Protein AF-A0A6J4XCS7-F1 (afdb_monomer)

Secondary structure (DSSP, 8-state):
-HHHHHHHTTEETTTTEEPPB-HHHHHHHHT--HHHHHHHHHHHHHTTSEEEETTEEEE-

Mean predicted aligned error: 5.71 Å

Structure (mmCIF, N/CA/C/O backbone):
data_AF-A0A6J4XCS7-F1
#
_entry.id   AF-A0A6J4XCS7-F1
#
loop_
_atom_site.group_PDB
_atom_site.id
_atom_site.type_symbol
_atom_site.label_atom_id
_atom_site.label_alt_id
_atom_site.label_comp_id
_atom_site.label_asym_id
_atom_site.label_entity_id
_atom_site.label_seq_id
_atom_site.pdbx_PDB_ins_code
_atom_site.Cartn_x
_atom_site.Cartn_y
_atom_site.Cartn_z
_atom_site.occupancy
_atom_site.B_iso_or_equiv
_atom_site.auth_seq_id
_atom_site.auth_comp_id
_atom_site.auth_asym_id
_atom_site.auth_atom_id
_atom_site.pdbx_PDB_model_num
ATOM 1 N N . MET A 1 1 ? -10.703 5.440 -3.848 1.00 53.78 1 MET A N 1
ATOM 2 C CA . MET A 1 1 ? -9.822 5.151 -5.003 1.00 53.78 1 MET A CA 1
ATOM 3 C C . MET A 1 1 ? -8.396 5.724 -4.922 1.00 53.78 1 MET A C 1
ATOM 5 O O . MET A 1 1 ? -7.606 5.397 -5.792 1.00 53.78 1 MET A O 1
ATOM 9 N N . LYS A 1 2 ? -7.996 6.508 -3.902 1.00 73.25 2 LYS A N 1
ATOM 10 C CA . LYS A 1 2 ? -6.659 7.146 -3.879 1.00 73.25 2 LYS A CA 1
ATOM 11 C C . LYS A 1 2 ? -5.477 6.177 -3.705 1.00 73.25 2 LYS A C 1
ATOM 13 O O . LYS A 1 2 ? -4.486 6.334 -4.399 1.00 73.25 2 LYS A O 1
ATOM 18 N N . ILE A 1 3 ? -5.602 5.164 -2.842 1.00 76.75 3 ILE A N 1
ATOM 19 C CA . ILE A 1 3 ? -4.488 4.259 -2.491 1.00 76.75 3 ILE A CA 1
ATOM 20 C C . ILE A 1 3 ? -4.025 3.400 -3.673 1.00 76.75 3 ILE A C 1
ATOM 22 O O . ILE A 1 3 ? -2.832 3.320 -3.927 1.00 76.75 3 ILE A O 1
ATOM 26 N N . LEU A 1 4 ? -4.952 2.790 -4.420 1.00 73.88 4 LEU A N 1
ATOM 27 C CA . LEU A 1 4 ? -4.586 1.907 -5.534 1.00 73.88 4 LEU A CA 1
ATOM 28 C C . LEU A 1 4 ? -3.913 2.686 -6.671 1.00 73.88 4 LEU A C 1
ATOM 30 O O . LEU A 1 4 ? -2.889 2.256 -7.178 1.00 73.88 4 LEU A O 1
ATOM 34 N N . ASN A 1 5 ? -4.455 3.856 -7.023 1.00 78.31 5 ASN A N 1
ATOM 35 C CA . ASN A 1 5 ? -3.857 4.725 -8.037 1.00 78.31 5 ASN A CA 1
ATOM 36 C C . ASN A 1 5 ? -2.489 5.243 -7.588 1.00 78.31 5 ASN A C 1
ATOM 38 O O . ASN A 1 5 ? -1.584 5.360 -8.403 1.00 78.31 5 ASN A O 1
ATOM 42 N N . HIS A 1 6 ? -2.337 5.536 -6.294 1.00 78.50 6 HIS A N 1
ATOM 43 C CA . HIS A 1 6 ? -1.064 5.963 -5.738 1.00 78.50 6 HIS A CA 1
ATOM 44 C C . HIS A 1 6 ? -0.017 4.845 -5.798 1.00 78.50 6 HIS A C 1
ATOM 46 O O . HIS A 1 6 ? 1.096 5.092 -6.238 1.00 78.50 6 HIS A O 1
ATOM 52 N N . LEU A 1 7 ? -0.389 3.613 -5.441 1.00 75.69 7 LEU A N 1
ATOM 53 C CA . LEU A 1 7 ? 0.476 2.439 -5.579 1.00 75.69 7 LEU A CA 1
ATOM 54 C C . LEU A 1 7 ? 0.808 2.130 -7.049 1.00 75.69 7 LEU A C 1
ATOM 56 O O . LEU A 1 7 ? 1.954 1.842 -7.369 1.00 75.69 7 LEU A O 1
ATOM 60 N N . ALA A 1 8 ? -0.163 2.245 -7.957 1.00 74.75 8 ALA A N 1
ATOM 61 C CA . ALA A 1 8 ? 0.053 2.024 -9.388 1.00 74.75 8 ALA A CA 1
ATOM 62 C C . ALA A 1 8 ? 0.970 3.088 -10.018 1.00 74.75 8 ALA A C 1
ATOM 64 O O . ALA A 1 8 ? 1.728 2.788 -10.934 1.00 74.75 8 ALA A O 1
ATOM 65 N N . ALA A 1 9 ? 0.935 4.323 -9.509 1.00 76.38 9 ALA A N 1
ATOM 66 C CA . ALA A 1 9 ? 1.819 5.402 -9.944 1.00 76.38 9 ALA A CA 1
ATOM 67 C C . ALA A 1 9 ? 3.281 5.213 -9.496 1.00 76.38 9 ALA A C 1
ATOM 69 O O . ALA A 1 9 ? 4.158 5.905 -10.000 1.00 76.38 9 ALA A O 1
ATOM 70 N N . GLN A 1 10 ? 3.554 4.283 -8.576 1.00 73.00 10 GLN A N 1
ATOM 71 C CA . GLN A 1 10 ? 4.903 3.968 -8.090 1.00 73.00 10 GLN A CA 1
ATOM 72 C C . GLN A 1 10 ? 5.584 2.885 -8.943 1.00 73.00 10 GLN A C 1
ATOM 74 O O . GLN A 1 10 ? 6.497 2.205 -8.484 1.00 73.00 10 GLN A O 1
ATOM 79 N N . TYR A 1 11 ? 5.137 2.700 -10.186 1.00 67.88 11 TYR A N 1
ATOM 80 C CA . TYR A 1 11 ? 5.784 1.814 -11.146 1.00 67.88 11 TYR A CA 1
ATOM 81 C C . TYR A 1 11 ? 7.119 2.410 -11.615 1.00 67.88 11 TYR A C 1
ATOM 83 O O . TYR A 1 11 ? 7.155 3.469 -12.243 1.00 67.88 11 TYR A O 1
ATOM 91 N N . ASP A 1 12 ? 8.224 1.727 -11.316 1.00 68.44 12 ASP A N 1
ATOM 92 C CA . ASP A 1 12 ? 9.542 2.060 -11.849 1.00 68.44 12 ASP A CA 1
ATOM 93 C C . ASP A 1 12 ? 9.680 1.437 -13.241 1.00 68.44 12 ASP A C 1
ATOM 95 O O . ASP A 1 12 ? 9.956 0.244 -13.395 1.00 68.44 12 ASP A O 1
ATOM 99 N N . PHE A 1 13 ? 9.503 2.269 -14.268 1.00 59.38 13 PHE A N 1
ATOM 100 C CA . PHE A 1 13 ? 9.625 1.867 -15.669 1.00 59.38 13 PHE A CA 1
ATOM 101 C C . PHE A 1 13 ? 11.025 1.363 -16.043 1.00 59.38 13 PHE A C 1
ATOM 103 O O . PHE A 1 13 ? 11.138 0.567 -16.971 1.00 59.38 13 PHE A O 1
ATOM 110 N N . ASN A 1 14 ? 12.081 1.782 -15.337 1.00 68.44 14 ASN A N 1
ATOM 111 C CA . ASN A 1 14 ? 13.448 1.344 -15.637 1.00 68.44 14 ASN A CA 1
ATOM 112 C C . ASN A 1 14 ? 13.713 -0.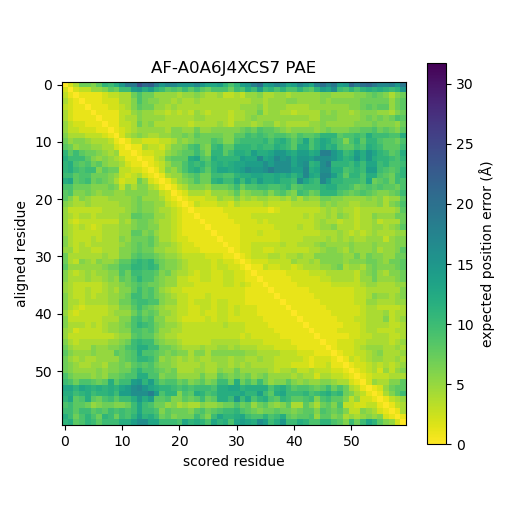066 -15.115 1.00 68.44 14 ASN A C 1
ATOM 114 O O . ASN A 1 14 ? 14.469 -0.825 -15.717 1.00 68.44 14 ASN A O 1
ATOM 118 N N . LYS A 1 15 ? 13.101 -0.411 -13.980 1.00 65.19 15 LYS A N 1
ATOM 119 C CA . LYS A 1 15 ? 13.248 -1.726 -13.349 1.00 65.19 15 LYS A CA 1
ATOM 120 C C . LYS A 1 15 ? 12.121 -2.694 -13.703 1.00 65.19 15 LYS A C 1
ATOM 122 O O . LYS A 1 15 ? 12.242 -3.876 -13.403 1.00 65.19 15 LYS A O 1
ATOM 127 N N . GLY A 1 16 ? 11.041 -2.213 -14.321 1.00 60.22 16 GLY A N 1
ATOM 128 C CA . GLY A 1 16 ? 9.863 -3.015 -14.650 1.00 60.22 16 GLY A CA 1
ATOM 129 C C . GLY A 1 16 ? 9.128 -3.546 -13.415 1.00 60.22 16 GLY A C 1
ATOM 130 O O . GLY A 1 16 ? 8.506 -4.602 -13.482 1.00 60.22 16 GLY A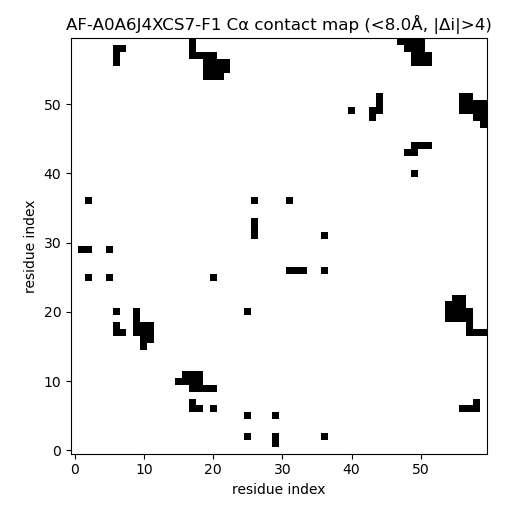 O 1
ATOM 131 N N . ILE A 1 17 ? 9.246 -2.858 -12.272 1.00 65.12 17 ILE A N 1
ATOM 132 C CA . ILE A 1 17 ? 8.665 -3.287 -10.993 1.00 65.12 17 ILE A CA 1
ATOM 133 C C . ILE A 1 17 ? 7.891 -2.149 -10.332 1.00 65.12 17 ILE A C 1
ATOM 135 O O . ILE A 1 17 ? 8.259 -0.980 -10.437 1.00 65.12 17 ILE A O 1
ATOM 139 N N . PHE A 1 18 ? 6.850 -2.496 -9.579 1.00 65.31 18 PHE A N 1
ATOM 140 C CA . PHE A 1 18 ? 6.219 -1.563 -8.650 1.00 65.31 18 PHE A CA 1
ATOM 141 C C . PHE A 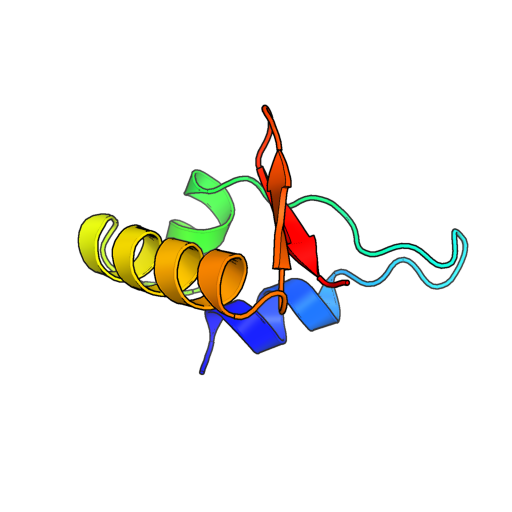1 18 ? 7.116 -1.353 -7.428 1.00 65.31 18 PHE A C 1
ATOM 143 O O . PHE A 1 18 ? 7.529 -2.321 -6.783 1.00 65.31 18 PHE A O 1
ATOM 150 N N . MET A 1 19 ? 7.414 -0.090 -7.118 1.00 70.19 19 MET A N 1
ATOM 151 C CA . MET A 1 19 ? 8.164 0.281 -5.925 1.00 70.19 19 MET A CA 1
ATOM 152 C C . MET A 1 19 ? 7.314 0.092 -4.674 1.00 70.19 19 MET A C 1
ATOM 154 O O . MET A 1 19 ? 6.106 0.338 -4.659 1.00 70.19 19 MET A O 1
ATOM 158 N N . GLU A 1 20 ? 7.977 -0.342 -3.613 1.00 73.94 20 GLU A N 1
ATOM 159 C CA . GLU A 1 20 ? 7.366 -0.531 -2.311 1.00 73.94 20 GLU A CA 1
ATOM 160 C C . GLU A 1 20 ? 7.045 0.813 -1.655 1.00 73.94 20 GLU A C 1
ATOM 162 O O . GLU A 1 20 ? 7.840 1.756 -1.706 1.00 73.94 20 GLU A O 1
ATOM 167 N N . VAL A 1 21 ? 5.860 0.910 -1.048 1.00 79.94 21 VAL A N 1
ATOM 168 C CA . VAL A 1 21 ? 5.435 2.117 -0.337 1.00 79.94 21 VAL A CA 1
ATOM 169 C C . VAL A 1 21 ? 5.126 1.802 1.117 1.00 79.94 21 VAL A C 1
ATOM 171 O O . VAL A 1 21 ? 4.231 1.007 1.421 1.00 79.94 21 VAL A O 1
ATOM 174 N N . ASP A 1 22 ? 5.809 2.516 2.010 1.00 83.25 22 ASP A N 1
ATOM 175 C CA .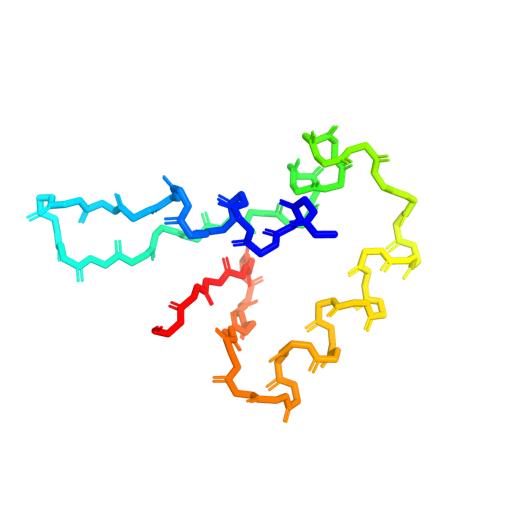 ASP A 1 22 ? 5.548 2.492 3.445 1.00 83.25 22 ASP A CA 1
ATOM 176 C C . ASP A 1 22 ? 4.097 2.859 3.772 1.00 83.25 22 ASP A C 1
ATOM 178 O O . ASP A 1 22 ? 3.547 3.860 3.293 1.00 83.25 22 ASP A O 1
ATOM 182 N N . PHE A 1 23 ? 3.501 2.130 4.716 1.00 82.81 23 PHE A N 1
ATOM 183 C CA . PHE A 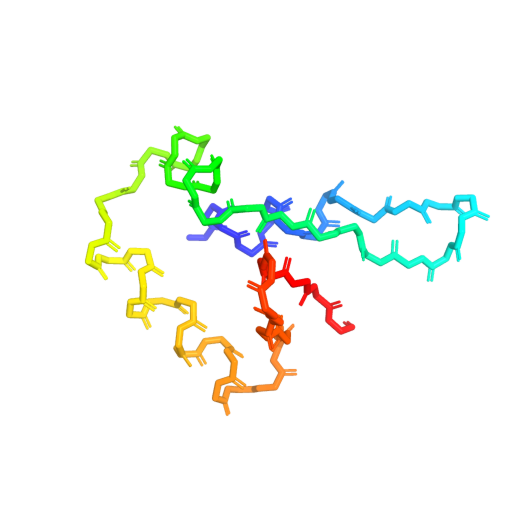1 23 ? 2.147 2.398 5.208 1.00 82.81 23 PHE A CA 1
ATOM 184 C C . PHE A 1 23 ? 1.959 3.844 5.696 1.00 82.81 23 PHE A C 1
ATOM 186 O O . PHE A 1 23 ? 0.961 4.501 5.391 1.00 82.81 23 PHE A O 1
ATOM 193 N N . SER A 1 24 ? 2.932 4.362 6.449 1.00 82.69 24 SER A N 1
ATOM 194 C CA . SER A 1 24 ? 2.894 5.720 7.006 1.00 82.69 24 SER A CA 1
ATOM 195 C C . SER A 1 24 ? 2.875 6.787 5.911 1.00 82.69 24 SER A C 1
ATOM 197 O O . SER A 1 24 ? 2.159 7.786 6.026 1.00 82.69 24 SER A O 1
ATOM 199 N N . LYS A 1 25 ? 3.626 6.555 4.828 1.00 82.69 25 LYS A N 1
ATOM 200 C CA . LYS A 1 25 ? 3.669 7.430 3.656 1.00 82.69 25 LYS A CA 1
ATOM 201 C C . LYS A 1 25 ? 2.339 7.382 2.905 1.00 82.69 25 LYS A C 1
ATOM 203 O O . LYS A 1 25 ? 1.737 8.426 2.665 1.00 82.69 25 LYS A O 1
ATOM 208 N N . LEU A 1 26 ? 1.809 6.180 2.681 1.00 82.31 26 LEU A N 1
ATOM 209 C CA . LEU A 1 26 ? 0.488 5.938 2.094 1.00 82.31 26 LEU A CA 1
ATOM 210 C C . LEU A 1 26 ? -0.637 6.682 2.822 1.00 82.31 26 LEU A C 1
ATOM 212 O O . LEU A 1 26 ? -1.435 7.380 2.197 1.00 82.31 26 LEU A O 1
ATOM 216 N N . VAL A 1 27 ? -0.684 6.569 4.150 1.00 84.81 27 VAL A N 1
ATOM 217 C CA . VAL A 1 27 ? -1.666 7.248 5.010 1.00 84.81 27 VAL A CA 1
ATOM 218 C C . VAL A 1 27 ? -1.585 8.768 4.859 1.00 84.81 27 VAL A C 1
ATOM 220 O O . VAL A 1 27 ? -2.617 9.432 4.713 1.00 84.81 27 VAL A O 1
ATOM 223 N N . LYS A 1 28 ? -0.363 9.317 4.855 1.00 84.75 28 LYS A N 1
ATOM 224 C CA . LYS A 1 28 ? -0.110 10.758 4.745 1.00 84.75 28 LYS A CA 1
ATOM 225 C C . LYS A 1 28 ? -0.500 11.298 3.369 1.00 84.75 28 LYS A C 1
ATOM 227 O O . LYS A 1 28 ? -1.227 12.286 3.283 1.00 84.75 28 LYS A O 1
ATOM 232 N N . GLU A 1 29 ? -0.061 10.638 2.304 1.00 83.50 29 GLU A N 1
ATOM 233 C CA . GLU A 1 29 ? -0.252 11.101 0.926 1.00 83.50 29 GLU A CA 1
ATOM 234 C C . GLU A 1 29 ? -1.690 10.895 0.441 1.00 83.50 29 GLU A C 1
ATOM 236 O O . GLU A 1 29 ? -2.285 11.786 -0.169 1.00 83.50 29 GLU A O 1
ATOM 241 N N . CYS A 1 30 ? -2.320 9.775 0.806 1.00 83.62 30 CYS A N 1
ATOM 242 C CA . CYS A 1 30 ? -3.720 9.525 0.467 1.00 83.62 30 CYS A CA 1
ATOM 243 C C . CYS A 1 30 ? -4.711 10.266 1.379 1.00 83.62 30 CYS A C 1
ATOM 245 O O . CYS A 1 30 ? -5.910 10.260 1.080 1.00 83.62 30 CYS A O 1
ATOM 247 N N . ARG A 1 31 ? -4.230 10.908 2.459 1.00 85.56 31 ARG A N 1
ATOM 248 C CA . ARG A 1 31 ? -5.035 11.597 3.485 1.00 85.56 31 ARG A CA 1
ATOM 249 C C . ARG A 1 31 ? -6.185 10.719 3.995 1.00 85.56 31 ARG A C 1
ATOM 251 O O . ARG A 1 31 ? -7.341 11.140 4.025 1.00 85.56 31 ARG A O 1
ATOM 258 N N . ILE A 1 32 ? -5.872 9.472 4.340 1.00 84.62 32 ILE A N 1
ATOM 259 C CA . ILE A 1 32 ? -6.833 8.477 4.839 1.00 84.62 32 ILE A CA 1
ATOM 260 C C . ILE A 1 32 ? -6.490 8.127 6.287 1.00 84.62 32 ILE A C 1
ATOM 262 O O . ILE A 1 32 ? -5.325 7.986 6.635 1.00 84.62 32 ILE A O 1
ATOM 266 N N . GLY A 1 33 ? -7.504 7.955 7.138 1.00 87.25 33 GLY A N 1
ATOM 267 C CA . GLY A 1 33 ? -7.297 7.496 8.513 1.00 87.25 33 GLY A CA 1
ATOM 268 C C . GLY A 1 33 ? -6.679 6.094 8.562 1.00 87.25 33 GLY A C 1
ATOM 269 O O . GLY A 1 33 ? -7.079 5.222 7.793 1.00 87.25 33 GLY A O 1
ATOM 270 N N . LYS A 1 34 ? -5.740 5.867 9.491 1.00 85.06 34 LYS A N 1
ATOM 271 C CA . LYS A 1 34 ? -4.941 4.628 9.587 1.00 85.06 34 LYS A CA 1
ATOM 272 C C . LYS A 1 34 ? -5.787 3.350 9.526 1.00 85.06 34 LYS A C 1
ATOM 274 O O . LYS A 1 34 ? -5.485 2.474 8.727 1.00 85.06 34 LYS A O 1
ATOM 279 N N . ASN A 1 35 ? -6.878 3.279 10.288 1.00 88.06 35 ASN A N 1
ATOM 280 C CA . ASN A 1 35 ? -7.742 2.091 10.316 1.00 88.06 35 ASN A CA 1
ATOM 281 C C . ASN A 1 35 ? -8.380 1.824 8.944 1.00 88.06 35 ASN A C 1
ATOM 283 O O . ASN A 1 35 ? -8.258 0.730 8.411 1.00 88.06 35 ASN A O 1
ATOM 28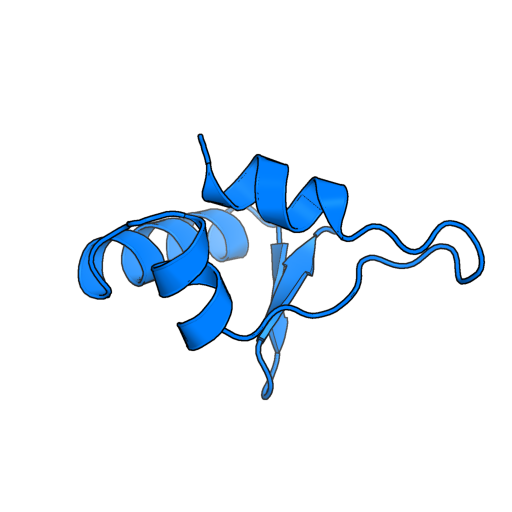7 N N . LYS A 1 36 ? -8.933 2.863 8.302 1.00 85.88 36 LYS A N 1
ATOM 288 C CA . LYS A 1 36 ? -9.506 2.750 6.950 1.00 85.88 36 LYS A CA 1
ATOM 289 C C . LYS A 1 36 ? -8.462 2.384 5.893 1.00 85.88 36 LYS A C 1
ATOM 291 O O . LYS A 1 36 ? -8.792 1.675 4.950 1.00 85.88 36 LYS A O 1
ATOM 296 N N . ALA A 1 37 ? -7.229 2.887 6.012 1.00 85.44 37 ALA A N 1
ATOM 297 C CA . ALA A 1 37 ? -6.142 2.502 5.111 1.00 85.44 37 ALA A CA 1
ATOM 298 C C . ALA A 1 37 ? -5.811 1.018 5.267 1.00 85.44 37 ALA A C 1
ATOM 300 O O . ALA A 1 37 ? -5.693 0.328 4.262 1.00 85.44 37 ALA A O 1
ATOM 301 N N . LYS A 1 38 ? -5.706 0.538 6.510 1.00 85.75 38 LYS A N 1
ATOM 302 C CA . LYS A 1 38 ? -5.401 -0.859 6.812 1.00 85.75 38 LYS A CA 1
ATOM 303 C C . LYS A 1 38 ? -6.486 -1.800 6.289 1.00 85.75 38 LYS A C 1
ATOM 305 O O . LYS A 1 38 ? -6.172 -2.657 5.477 1.00 85.75 38 LYS A O 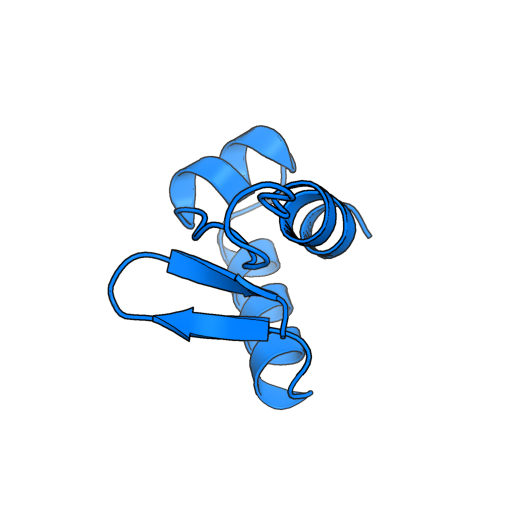1
ATOM 310 N N . ASP A 1 39 ? -7.753 -1.549 6.621 1.00 88.56 39 ASP A N 1
ATOM 311 C CA . ASP A 1 39 ? -8.878 -2.372 6.148 1.00 88.56 39 ASP A CA 1
ATOM 312 C C . ASP A 1 39 ? -8.939 -2.436 4.612 1.00 88.56 39 ASP A C 1
ATOM 314 O O . ASP A 1 39 ? -9.245 -3.468 4.013 1.00 88.56 39 ASP A O 1
ATOM 318 N N . TYR A 1 40 ? -8.630 -1.316 3.949 1.00 86.81 40 TYR A N 1
ATOM 319 C CA . TYR A 1 40 ? -8.609 -1.247 2.493 1.00 86.81 40 TYR A CA 1
ATOM 320 C C . TYR A 1 40 ? -7.417 -1.997 1.886 1.00 86.81 40 TYR A C 1
ATOM 322 O O . TYR A 1 40 ? -7.587 -2.688 0.885 1.00 86.81 40 TYR A O 1
ATOM 330 N N . LEU A 1 41 ? -6.224 -1.879 2.471 1.00 85.62 41 LEU A N 1
ATOM 331 C CA . LEU A 1 41 ? -5.035 -2.613 2.032 1.00 85.62 41 LEU A CA 1
ATOM 332 C C . LEU A 1 41 ? 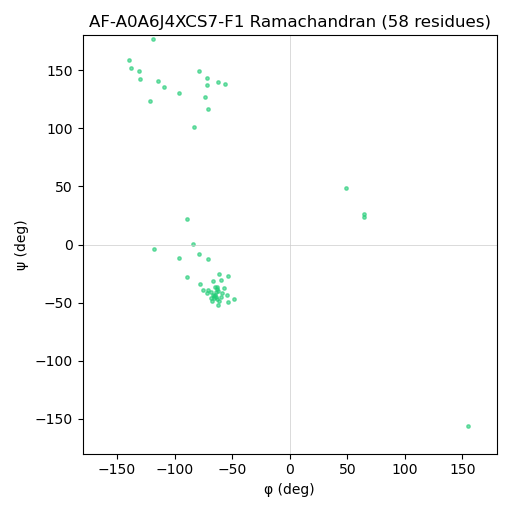-5.212 -4.121 2.245 1.00 85.62 41 LEU A C 1
ATOM 334 O O . LEU A 1 41 ? -4.973 -4.880 1.311 1.00 85.62 41 LEU A O 1
ATOM 338 N N . ASP A 1 42 ? -5.749 -4.545 3.390 1.00 88.38 42 ASP A N 1
ATOM 339 C CA . ASP A 1 42 ? -6.072 -5.949 3.675 1.00 88.38 42 ASP A CA 1
ATOM 340 C C . ASP A 1 42 ? -7.066 -6.513 2.647 1.00 88.38 42 ASP A C 1
ATOM 342 O O . ASP A 1 42 ? -6.890 -7.619 2.126 1.00 88.38 42 ASP A O 1
ATOM 346 N N . LEU A 1 43 ? -8.087 -5.731 2.272 1.00 88.94 43 LEU A N 1
ATOM 347 C CA . LEU A 1 43 ? -9.022 -6.103 1.209 1.00 88.94 43 LEU A CA 1
ATOM 348 C C . LEU A 1 43 ? -8.325 -6.265 -0.151 1.00 88.94 43 LEU A C 1
ATOM 350 O O . LEU A 1 43 ? -8.683 -7.161 -0.919 1.00 88.94 43 LEU A O 1
ATOM 354 N N . LEU A 1 44 ? -7.367 -5.397 -0.479 1.00 84.81 44 LEU A N 1
ATOM 355 C CA . LEU A 1 44 ? -6.629 -5.454 -1.742 1.00 84.81 44 LEU A CA 1
ATOM 356 C C . LEU A 1 44 ? -5.659 -6.637 -1.796 1.00 84.81 44 LEU A C 1
ATOM 358 O O . LEU A 1 44 ? -5.586 -7.296 -2.835 1.00 84.81 44 LEU A O 1
ATOM 362 N N . VAL A 1 45 ? -4.985 -6.936 -0.683 1.00 87.44 45 VAL A N 1
ATOM 363 C CA . VAL A 1 45 ? -4.134 -8.124 -0.529 1.00 87.44 45 VAL A CA 1
ATOM 364 C C . VAL A 1 45 ? -4.974 -9.387 -0.686 1.00 87.44 45 VAL A C 1
ATOM 366 O O . VAL A 1 45 ? -4.662 -10.240 -1.512 1.00 87.44 45 VAL A O 1
ATOM 369 N N . LYS A 1 46 ? -6.117 -9.473 0.008 1.00 88.62 46 LYS A N 1
ATOM 370 C CA . LYS A 1 46 ? -7.042 -10.614 -0.101 1.00 88.62 46 LYS A CA 1
ATOM 371 C C . LYS A 1 46 ? -7.573 -10.823 -1.523 1.00 88.62 46 LYS A C 1
ATOM 373 O O . LYS A 1 46 ? -7.870 -11.948 -1.912 1.00 88.62 46 LYS A O 1
ATOM 378 N N . LYS A 1 47 ? -7.705 -9.748 -2.305 1.00 86.25 47 LYS A N 1
ATOM 379 C CA . LYS A 1 47 ? -8.118 -9.795 -3.717 1.00 86.25 47 LYS A CA 1
ATOM 380 C C . LYS A 1 47 ? -6.969 -10.087 -4.689 1.00 86.25 47 LYS A C 1
ATOM 382 O O . LYS A 1 47 ? -7.217 -10.087 -5.893 1.00 86.25 47 LYS A O 1
ATOM 387 N N . GLY A 1 48 ? -5.740 -10.272 -4.201 1.00 82.31 48 GLY A N 1
ATOM 388 C CA . GLY A 1 48 ? -4.554 -10.492 -5.032 1.00 82.31 48 GLY A CA 1
ATOM 389 C C . GLY A 1 48 ? -4.197 -9.2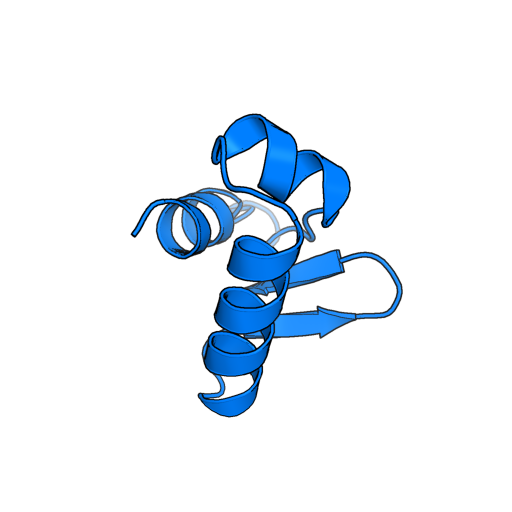95 -5.914 1.00 82.31 48 GLY A C 1
ATOM 390 O O . GLY A 1 48 ? -3.605 -9.470 -6.971 1.00 82.31 48 GLY A O 1
ATOM 391 N N . ARG A 1 49 ? -4.615 -8.078 -5.537 1.00 81.25 49 ARG A N 1
ATOM 392 C CA . ARG A 1 49 ? -4.333 -6.854 -6.311 1.00 81.25 49 ARG A CA 1
ATOM 393 C C . ARG A 1 49 ? -3.017 -6.201 -5.912 1.00 81.25 49 ARG A C 1
ATOM 395 O O . ARG A 1 49 ? -2.437 -5.480 -6.714 1.00 81.25 49 ARG A O 1
ATOM 402 N N . ILE A 1 50 ? -2.602 -6.403 -4.666 1.00 82.25 50 ILE A N 1
ATOM 403 C CA . ILE A 1 50 ? -1.348 -5.903 -4.108 1.00 82.25 50 ILE A CA 1
ATOM 404 C C . ILE A 1 50 ? -0.740 -6.988 -3.216 1.00 82.25 50 ILE A C 1
ATOM 406 O O . ILE A 1 50 ? -1.454 -7.854 -2.712 1.00 82.25 50 ILE A O 1
ATOM 410 N N . GLU A 1 51 ? 0.560 -6.911 -2.984 1.00 81.38 51 GLU A N 1
ATOM 411 C CA . GLU A 1 51 ? 1.299 -7.761 -2.055 1.00 81.38 51 GLU A CA 1
ATOM 412 C C . GLU A 1 51 ? 1.724 -6.919 -0.845 1.00 81.38 51 GLU A C 1
ATOM 414 O O . GLU A 1 51 ? 2.176 -5.783 -1.009 1.00 81.38 51 GLU A O 1
ATOM 419 N N . SER A 1 52 ? 1.560 -7.467 0.363 1.00 79.12 52 SER A N 1
ATOM 420 C CA . SER A 1 52 ? 2.113 -6.892 1.594 1.00 79.12 52 SER A CA 1
ATOM 421 C C . SER A 1 52 ? 3.438 -7.576 1.897 1.00 79.12 52 SER A C 1
ATOM 423 O O . SER A 1 52 ? 3.498 -8.806 1.931 1.00 79.12 52 SER A O 1
ATOM 425 N N . ARG A 1 53 ? 4.479 -6.787 2.151 1.00 77.19 53 ARG A N 1
ATOM 426 C CA . ARG A 1 53 ? 5.800 -7.254 2.582 1.00 77.19 53 ARG A CA 1
ATOM 427 C C . ARG A 1 53 ? 6.142 -6.687 3.955 1.00 77.19 53 ARG A C 1
ATOM 429 O O . ARG A 1 53 ? 5.348 -5.957 4.547 1.00 77.19 53 ARG A O 1
ATOM 436 N N . SER A 1 54 ? 7.288 -7.096 4.487 1.00 66.69 54 SER A N 1
ATOM 437 C CA . SER A 1 54 ? 7.829 -6.658 5.780 1.00 66.69 54 SER A CA 1
ATOM 438 C C . SER A 1 54 ? 7.936 -5.135 5.921 1.00 66.69 54 SER A C 1
ATOM 440 O O . SER A 1 54 ? 7.872 -4.620 7.035 1.00 66.69 54 SER A O 1
ATOM 442 N N . ASP A 1 55 ? 8.080 -4.436 4.802 1.00 61.97 55 ASP A N 1
ATOM 443 C CA . ASP A 1 55 ? 8.476 -3.041 4.678 1.00 61.97 55 ASP A CA 1
ATOM 444 C C . ASP A 1 55 ? 7.388 -2.152 4.033 1.00 61.97 55 ASP A C 1
ATOM 446 O O . ASP A 1 55 ? 7.509 -0.928 4.031 1.00 61.97 55 ASP A O 1
ATOM 450 N N . GLY A 1 56 ? 6.257 -2.714 3.579 1.00 69.50 56 GLY A N 1
ATOM 451 C CA . GLY A 1 56 ? 5.266 -1.943 2.826 1.00 69.50 56 GLY A CA 1
ATOM 452 C C . GLY A 1 56 ? 4.365 -2.748 1.889 1.00 69.50 56 GLY A C 1
ATOM 453 O O . GLY A 1 56 ? 4.088 -3.932 2.095 1.00 69.50 56 GLY A O 1
ATOM 454 N N . TYR A 1 57 ? 3.831 -2.056 0.875 1.00 73.31 57 TYR A N 1
ATOM 455 C CA . TYR A 1 57 ? 2.857 -2.589 -0.087 1.00 73.31 57 TYR A CA 1
ATOM 456 C C . TYR A 1 57 ? 3.275 -2.296 -1.535 1.00 73.31 57 TYR A C 1
ATOM 458 O O . TYR A 1 57 ? 3.735 -1.189 -1.823 1.00 73.31 57 TYR A O 1
ATOM 466 N N . ARG A 1 58 ? 3.043 -3.246 -2.456 1.00 70.00 58 ARG A N 1
ATOM 467 C CA . ARG A 1 58 ? 3.285 -3.092 -3.910 1.00 70.00 58 ARG A CA 1
ATOM 468 C C . ARG A 1 58 ? 2.155 -3.678 -4.763 1.00 70.00 58 ARG A C 1
ATOM 470 O O . ARG A 1 58 ? 1.497 -4.618 -4.329 1.00 70.00 58 ARG A O 1
ATOM 477 N N . VAL A 1 59 ? 1.930 -3.148 -5.967 1.00 67.44 59 VAL A N 1
ATOM 478 C CA . VAL A 1 59 ? 0.967 -3.713 -6.943 1.00 67.44 59 VAL A CA 1
ATOM 479 C C . VAL A 1 59 ? 1.589 -4.925 -7.646 1.00 67.44 59 VAL A C 1
ATOM 481 O O . VAL A 1 59 ? 2.813 -4.981 -7.778 1.00 67.44 59 VAL A O 1
ATOM 484 N N . TYR A 1 60 ? 0.755 -5.894 -8.035 1.00 58.09 60 TYR A N 1
ATOM 485 C CA . TYR A 1 60 ? 1.153 -7.039 -8.863 1.00 58.09 60 TYR A CA 1
ATOM 486 C C . TYR A 1 60 ? 1.111 -6.691 -10.354 1.00 58.09 60 TYR A C 1
ATOM 488 O O . TYR A 1 60 ? 0.149 -5.996 -10.759 1.00 58.09 60 TYR A O 1
#

pLDDT: mean 77.54, std 9.0, range [53.78, 88.94]

Nearest PDB structures (foldseek):
  2r3s-assembly1_A  TM=6.993E-01  e=2.146E-03  Nostoc punctiforme PCC 73102
  2r3s-assembly1_B  TM=7.014E-01  e=2.146E-03  Nostoc punctiforme PCC 73102
  8bii-assembly2_H  TM=6.967E-01  e=5.085E-03  Photorhabdus laumondii subsp. laumondii TTO1
  8bii-assembly3_G-2  TM=6.924E-01  e=5.464E-03  Photorhabdus laumondii subsp. laumondii TTO1
  8bii-assembly4_F  TM=7.024E-01  e=7.827E-03  Photorhabdus laumondii subsp. laumondii TTO1

Solvent-accessible surface area (backbone atoms only — not comparable to full-atom values): 3488 Å² total; per-residue (Å²): 119,58,62,64,55,54,43,60,69,36,52,38,78,90,76,75,42,47,46,73,40,40,62,71,57,50,32,62,75,54,70,42,59,66,68,63,48,48,59,50,49,54,54,34,38,76,67,67,53,29,49,78,56,101,76,28,39,26,49,114

Foldseek 3Di:
DQLLVVQVVQQDPVVRFGDFDALVRSCVVSVHDSVVSVVVQVVCVVVQQWDADPGGIHGD

Radius of gyration: 10.75 Å; Cα contacts (8 Å, |Δi|>4): 67; chains: 1; bounding box: 23×22×26 Å

Sequence (60 aa):
MKILNHLAAQYDFNKGIFMEVDFSKLVKECRIGKNKAKDYLDLLVKKGRIESRSDGYRVY